Protein AF-A0A0R1K0U0-F1 (afdb_monomer_lite)

Sequence (101 aa):
MGTNREQTISLIDLFEHAQDYRQLAGEMRSQDFAILRLLLAILTTVYTRFDATGQPYLWFKNGVIDKEDDEANDDLMATWQTLYQAGHFSDIVVDYLQKKY

Secondary 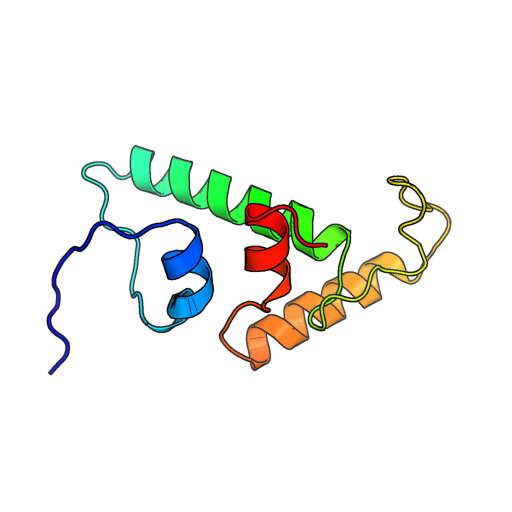structure (DSSP, 8-state):
----------HHHHHHSGGG------SSHHHHHHHHHHHHHHHHHHHTTB-TTSPBPTTEETTEE-TT-TTHHHHHHHHHHHHHHHTS--THHHHHHHT--

Foldseek 3Di:
DDDPDDDDDDPLCCQQCVLVDDADDDPDPVVSVVVVVVNVVLVCVQLLQAAQARHGDPQCPPNDGNPPDPCSVVRSVVRVVVCVVVSGGHCSSVCVVVVND

Structure (mmCIF, N/CA/C/O backbone):
data_AF-A0A0R1K0U0-F1
#
_entry.id   AF-A0A0R1K0U0-F1
#
loop_
_atom_site.group_PDB
_atom_site.id
_atom_site.type_symbol
_atom_site.label_atom_id
_atom_site.label_alt_id
_atom_site.label_comp_id
_atom_site.label_asym_id
_atom_site.label_entity_id
_atom_site.label_seq_id
_atom_site.pdbx_PDB_ins_code
_atom_site.Cartn_x
_atom_site.Cartn_y
_atom_site.Cartn_z
_atom_site.occupancy
_atom_site.B_iso_or_equiv
_atom_site.auth_seq_id
_atom_site.auth_comp_id
_atom_site.auth_asym_id
_atom_site.auth_atom_id
_atom_site.pdbx_PDB_model_num
ATOM 1 N N . MET A 1 1 ? -28.740 -3.001 1.845 1.00 40.72 1 MET A N 1
ATOM 2 C CA . MET A 1 1 ? -28.676 -2.307 3.150 1.00 40.72 1 MET A CA 1
ATOM 3 C C . MET A 1 1 ? -27.292 -2.558 3.720 1.00 40.72 1 MET A C 1
ATOM 5 O O . MET A 1 1 ? -27.007 -3.693 4.068 1.00 40.72 1 MET A O 1
ATOM 9 N N . GLY A 1 2 ? -26.404 -1.562 3.710 1.00 57.38 2 GLY A N 1
ATOM 10 C CA . GLY A 1 2 ? -25.064 -1.726 4.276 1.00 57.38 2 GLY A CA 1
ATOM 11 C C . GLY A 1 2 ? -25.154 -1.721 5.796 1.00 57.38 2 GLY A C 1
ATOM 12 O O . GLY A 1 2 ? -25.579 -0.724 6.378 1.00 57.38 2 GLY A O 1
ATOM 13 N N . THR A 1 3 ? -24.804 -2.828 6.445 1.00 62.84 3 THR A N 1
ATOM 14 C CA . THR A 1 3 ? -24.689 -2.873 7.904 1.00 62.84 3 THR A CA 1
ATOM 15 C C . THR A 1 3 ? -23.516 -1.985 8.295 1.00 62.84 3 THR A C 1
ATOM 17 O O . THR A 1 3 ? -22.365 -2.331 8.044 1.00 62.84 3 THR A O 1
ATOM 20 N N . ASN A 1 4 ? -23.792 -0.807 8.853 1.00 75.69 4 ASN A N 1
ATOM 21 C CA . ASN A 1 4 ? -22.763 0.105 9.338 1.00 75.69 4 ASN A CA 1
ATOM 22 C C . ASN A 1 4 ? -22.184 -0.422 10.663 1.00 75.69 4 ASN A C 1
ATOM 24 O O . ASN A 1 4 ? -22.497 0.098 11.730 1.00 75.69 4 ASN A O 1
ATOM 28 N N . ARG A 1 5 ? -21.441 -1.529 10.585 1.00 87.62 5 ARG A N 1
ATOM 29 C CA . ARG A 1 5 ? -20.899 -2.263 11.726 1.00 87.62 5 ARG A CA 1
ATOM 30 C C . ARG A 1 5 ? -19.378 -2.204 11.696 1.00 87.62 5 ARG A C 1
ATOM 32 O O . ARG A 1 5 ? -18.766 -2.459 10.663 1.00 87.62 5 ARG A O 1
ATOM 39 N N . GLU A 1 6 ? -18.797 -1.892 12.843 1.00 91.69 6 GLU A N 1
ATOM 40 C CA . GLU A 1 6 ? -17.355 -1.929 13.057 1.00 91.69 6 GLU A CA 1
ATOM 41 C C . GLU A 1 6 ? -16.872 -3.379 13.155 1.00 91.69 6 GLU A C 1
ATOM 43 O O . GLU A 1 6 ? -17.544 -4.244 13.729 1.00 91.69 6 GLU A O 1
ATOM 48 N N . GLN A 1 7 ? -15.708 -3.644 12.571 1.00 94.00 7 GLN A N 1
ATOM 49 C CA . GLN A 1 7 ? -15.059 -4.948 12.597 1.00 94.00 7 GLN A CA 1
ATOM 50 C C . GLN A 1 7 ? -13.547 -4.770 12.691 1.00 94.00 7 GLN A C 1
ATOM 52 O O . GLN A 1 7 ? -12.969 -3.909 12.029 1.00 94.00 7 GLN A O 1
ATOM 57 N N . THR A 1 8 ? -12.912 -5.600 13.512 1.00 95.62 8 THR A N 1
ATOM 58 C CA . THR A 1 8 ? -11.457 -5.744 13.518 1.00 95.62 8 THR A CA 1
ATOM 59 C C . THR A 1 8 ? -11.074 -6.725 12.419 1.00 95.62 8 THR A C 1
ATOM 61 O O . THR A 1 8 ? -11.580 -7.845 12.397 1.00 95.62 8 THR A O 1
ATOM 64 N N . ILE A 1 9 ? -10.186 -6.302 11.527 1.00 95.62 9 ILE A N 1
ATOM 65 C CA . ILE A 1 9 ? -9.717 -7.077 10.375 1.00 95.62 9 ILE A CA 1
ATOM 66 C C . ILE A 1 9 ? -8.194 -7.183 10.403 1.00 95.62 9 ILE A C 1
ATOM 68 O O . ILE A 1 9 ? -7.525 -6.389 11.073 1.00 95.62 9 ILE A O 1
ATOM 72 N N . SER A 1 10 ? -7.637 -8.165 9.696 1.00 96.69 10 SER A N 1
ATOM 73 C CA . SER A 1 10 ? -6.188 -8.250 9.526 1.00 96.69 10 SER A CA 1
ATOM 74 C C . SER A 1 10 ? -5.686 -7.224 8.499 1.00 96.69 10 SER A C 1
ATOM 76 O O . SER A 1 10 ? -6.463 -6.641 7.744 1.00 96.69 10 SER A O 1
ATOM 78 N N . LEU A 1 11 ? -4.365 -7.008 8.443 1.00 96.75 11 LEU A N 1
ATOM 79 C CA . LEU A 1 11 ? -3.758 -6.201 7.375 1.00 96.75 11 LEU A CA 1
ATOM 80 C C . LEU A 1 11 ? -3.960 -6.828 5.989 1.00 96.75 11 LEU A C 1
ATOM 82 O O . LEU A 1 11 ? -4.044 -6.089 5.016 1.00 96.75 11 LEU A O 1
ATOM 86 N N . ILE A 1 12 ? -4.028 -8.161 5.905 1.00 97.19 12 ILE A N 1
ATOM 87 C CA . ILE A 1 12 ? -4.257 -8.870 4.640 1.00 97.19 12 ILE A CA 1
ATOM 88 C C . ILE A 1 12 ? -5.674 -8.567 4.149 1.00 97.19 12 ILE A C 1
ATOM 90 O O . ILE A 1 12 ? -5.818 -7.981 3.081 1.00 97.19 12 ILE A O 1
ATOM 94 N N . ASP A 1 13 ? -6.686 -8.833 4.985 1.00 97.00 13 ASP A N 1
ATOM 95 C CA . ASP A 1 13 ? -8.090 -8.567 4.638 1.00 97.00 13 ASP A CA 1
ATOM 96 C C . ASP A 1 13 ? -8.298 -7.092 4.261 1.00 97.00 13 ASP A C 1
ATOM 98 O O . ASP A 1 13 ? -9.037 -6.776 3.333 1.00 97.00 13 ASP A O 1
ATOM 102 N N . LEU A 1 14 ? -7.617 -6.172 4.959 1.00 96.88 14 LEU A N 1
ATOM 103 C CA . LEU A 1 14 ? -7.685 -4.742 4.671 1.00 96.88 14 LEU A CA 1
ATOM 104 C C . LEU A 1 14 ? -7.254 -4.413 3.241 1.00 96.88 14 LEU A C 1
ATOM 106 O O . LEU A 1 14 ? -7.920 -3.607 2.598 1.00 96.88 14 LEU A O 1
ATOM 110 N N . PHE A 1 15 ? -6.146 -4.979 2.757 1.00 97.31 15 PHE A N 1
ATOM 111 C CA . PHE A 1 15 ? -5.644 -4.677 1.415 1.00 97.31 15 PHE A CA 1
ATOM 112 C C . PHE A 1 15 ? -6.403 -5.431 0.315 1.00 97.31 15 PHE A C 1
ATOM 114 O O . PHE A 1 15 ? -6.578 -4.865 -0.761 1.00 97.31 15 PHE A O 1
ATOM 121 N N . GLU A 1 16 ? -6.910 -6.638 0.589 1.00 96.44 16 GLU A N 1
ATOM 122 C CA . GLU A 1 16 ? -7.752 -7.409 -0.346 1.00 96.44 16 GLU A CA 1
ATOM 123 C C . GLU A 1 16 ? -9.149 -6.785 -0.529 1.00 96.44 16 GLU A C 1
ATOM 125 O O . GLU A 1 16 ? -9.723 -6.800 -1.620 1.00 96.44 16 GLU A O 1
ATOM 130 N N . HIS A 1 17 ? -9.695 -6.198 0.539 1.00 96.00 17 HIS A N 1
ATOM 131 C CA . HIS A 1 17 ? -11.070 -5.695 0.586 1.00 96.00 17 HIS A CA 1
ATOM 132 C C . HIS A 1 17 ? -11.161 -4.185 0.832 1.00 96.00 17 HIS A C 1
ATOM 134 O O . HIS A 1 17 ? -12.189 -3.689 1.293 1.00 96.00 17 HIS A O 1
ATOM 140 N N . ALA A 1 18 ? -10.105 -3.424 0.528 1.00 94.94 18 ALA A N 1
ATOM 141 C CA . ALA A 1 18 ? -10.031 -1.988 0.815 1.00 94.94 18 ALA A CA 1
ATOM 142 C C . ALA A 1 18 ? -11.249 -1.204 0.289 1.00 94.94 18 ALA A C 1
ATOM 144 O O . ALA A 1 18 ? -11.784 -0.347 0.992 1.00 94.94 18 ALA A O 1
ATOM 145 N N . GLN A 1 19 ? -11.716 -1.540 -0.917 1.00 94.31 19 GLN A N 1
ATOM 146 C CA . GLN A 1 19 ? -12.892 -0.956 -1.571 1.00 94.31 19 GLN A CA 1
ATOM 147 C C . GLN A 1 19 ? -14.218 -1.207 -0.837 1.00 94.31 19 GLN A C 1
ATOM 149 O O . GLN A 1 19 ? -15.176 -0.452 -1.010 1.00 94.31 19 GLN A O 1
ATOM 154 N N . ASP A 1 20 ? -14.281 -2.254 -0.016 1.00 94.12 20 ASP A N 1
ATOM 155 C CA . ASP A 1 20 ? -15.485 -2.661 0.708 1.00 94.12 20 ASP A CA 1
ATOM 156 C C . ASP A 1 20 ? -15.606 -1.936 2.062 1.00 94.12 20 ASP A C 1
ATOM 158 O O . ASP A 1 20 ? -16.674 -1.920 2.689 1.00 94.12 20 ASP A O 1
ATOM 162 N N . TYR A 1 21 ? -14.527 -1.290 2.515 1.00 93.50 21 TYR A N 1
ATOM 163 C CA . TYR A 1 21 ? -14.477 -0.548 3.768 1.00 93.50 21 TYR A CA 1
ATOM 164 C C . TYR A 1 21 ? -14.647 0.953 3.545 1.00 93.50 21 TYR A C 1
ATOM 166 O O . TYR A 1 21 ? -14.016 1.575 2.699 1.00 93.50 21 TYR A O 1
ATOM 174 N N . ARG A 1 22 ? -15.489 1.579 4.371 1.00 92.88 22 ARG A N 1
ATOM 175 C CA . ARG A 1 22 ? -15.764 3.018 4.249 1.00 92.88 22 ARG A CA 1
ATOM 176 C C . ARG A 1 22 ? -14.676 3.892 4.866 1.00 92.88 22 ARG A C 1
ATOM 178 O O . ARG A 1 22 ? -14.376 4.955 4.338 1.00 92.88 22 ARG A O 1
ATOM 185 N N . GLN A 1 23 ? -14.194 3.506 6.043 1.00 93.06 23 GLN A N 1
ATOM 186 C CA . GLN A 1 23 ? -13.228 4.266 6.833 1.00 93.06 23 GLN A CA 1
ATOM 187 C C . GLN A 1 23 ? -12.669 3.401 7.962 1.00 93.06 23 GLN A C 1
ATOM 189 O O . GLN A 1 23 ? -13.286 2.405 8.349 1.00 93.06 23 GLN A O 1
ATOM 194 N N . LEU A 1 24 ? -11.546 3.841 8.527 1.00 94.81 24 LEU A N 1
ATOM 195 C CA . LEU A 1 24 ? -11.101 3.376 9.835 1.00 94.81 24 LEU A CA 1
ATOM 196 C C . LEU A 1 24 ? -12.084 3.844 10.916 1.00 94.81 24 LEU A C 1
ATOM 198 O O . LEU A 1 24 ? -12.715 4.895 10.787 1.00 94.81 24 LEU A O 1
ATOM 202 N N . ALA A 1 25 ? -12.224 3.034 11.957 1.00 94.25 25 ALA A N 1
ATOM 203 C CA . ALA A 1 25 ? -13.122 3.284 13.077 1.00 94.25 25 ALA A CA 1
ATOM 204 C C . ALA A 1 25 ? -12.403 2.992 14.403 1.00 94.2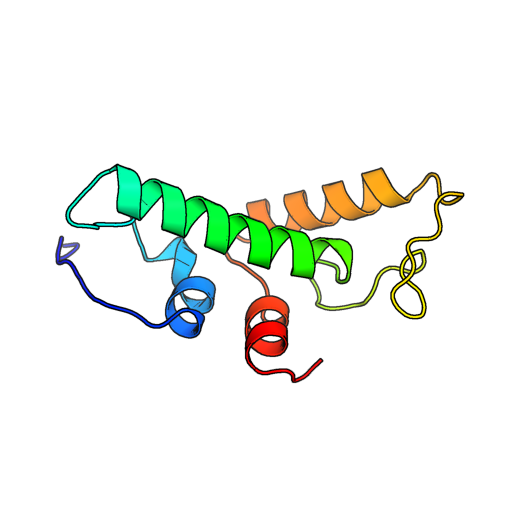5 25 ALA A C 1
ATOM 206 O O . ALA A 1 25 ? -12.862 2.182 15.204 1.00 94.25 25 ALA A O 1
ATOM 207 N N . GLY A 1 26 ? -11.220 3.585 14.595 1.00 92.25 26 GLY A N 1
ATOM 208 C CA . GLY A 1 26 ? -10.512 3.544 15.870 1.00 92.25 26 GLY A CA 1
ATOM 209 C C . GLY A 1 26 ? -11.218 4.376 16.943 1.00 92.25 26 GLY A C 1
ATOM 210 O O . GLY A 1 26 ? -12.016 5.267 16.655 1.00 92.25 26 GLY A O 1
ATOM 211 N N . GLU A 1 27 ? -10.890 4.123 18.210 1.00 93.88 27 GLU A N 1
ATOM 212 C CA . GLU A 1 27 ? -11.498 4.832 19.346 1.00 93.88 27 GLU A CA 1
ATOM 213 C C . GLU A 1 27 ? -11.114 6.320 19.368 1.00 93.88 27 GLU A C 1
ATOM 215 O O . GLU A 1 27 ? -11.849 7.170 19.874 1.00 93.88 27 GLU A O 1
ATOM 220 N N . MET A 1 28 ? -9.938 6.647 18.822 1.00 96.44 28 MET A N 1
ATOM 221 C CA . MET A 1 28 ? -9.403 8.002 18.770 1.00 96.44 28 MET A CA 1
ATOM 222 C C . MET A 1 28 ? -8.924 8.359 17.367 1.00 96.44 28 MET A C 1
ATOM 224 O O . MET A 1 28 ? -8.210 7.595 16.723 1.00 96.44 28 MET A O 1
ATOM 228 N N . ARG A 1 29 ? -9.146 9.614 16.961 1.00 94.38 29 ARG A N 1
ATOM 229 C CA . ARG A 1 29 ? -8.632 10.149 15.685 1.00 94.38 29 ARG A CA 1
ATOM 230 C C . ARG A 1 29 ? -7.111 10.026 15.529 1.00 94.38 29 ARG A C 1
ATOM 232 O O . ARG A 1 29 ? -6.608 9.916 14.416 1.00 94.38 29 ARG A O 1
ATOM 239 N N . SER A 1 30 ? -6.363 10.071 16.633 1.00 96.06 30 SER A N 1
ATOM 240 C CA . SER A 1 30 ? -4.909 9.877 16.622 1.00 96.06 30 SER A CA 1
ATOM 241 C C . SER A 1 30 ? -4.510 8.443 16.268 1.00 96.06 30 SER A C 1
ATOM 243 O O . SER A 1 30 ? -3.482 8.256 15.620 1.00 96.06 30 SER A O 1
ATOM 245 N N . GLN A 1 31 ? -5.314 7.447 16.657 1.00 95.38 31 GLN A N 1
ATOM 246 C CA . GLN A 1 31 ? -5.103 6.050 16.279 1.00 95.38 31 GLN A CA 1
ATOM 247 C C . GLN A 1 31 ? -5.337 5.879 14.778 1.00 95.38 31 GLN A C 1
ATOM 249 O O . GLN A 1 31 ? -4.444 5.388 14.092 1.00 95.38 31 GLN A O 1
ATOM 254 N N . ASP A 1 32 ? -6.463 6.377 14.253 1.00 96.19 32 ASP A N 1
ATOM 255 C CA . ASP A 1 32 ? -6.756 6.325 12.813 1.00 96.19 32 ASP A CA 1
ATOM 256 C C . ASP A 1 32 ? -5.628 6.955 11.994 1.00 96.19 32 ASP A C 1
ATOM 258 O O . ASP A 1 32 ? -5.162 6.387 11.011 1.00 96.19 32 ASP A O 1
ATOM 262 N N . PHE A 1 33 ? -5.120 8.106 12.433 1.00 96.94 33 PHE A N 1
ATOM 263 C CA . PHE A 1 33 ? -4.009 8.775 11.769 1.00 96.94 33 PHE A CA 1
ATOM 264 C C . PHE A 1 33 ? -2.710 7.955 11.779 1.00 96.94 33 PHE A C 1
ATOM 266 O O . PHE A 1 33 ? -2.005 7.899 10.769 1.00 96.94 33 PHE A O 1
ATOM 273 N N . ALA A 1 34 ? -2.382 7.315 12.904 1.00 97.62 34 ALA A N 1
ATOM 274 C CA . ALA A 1 34 ? -1.209 6.452 13.007 1.00 97.62 34 ALA A CA 1
ATOM 275 C C . ALA A 1 34 ? -1.336 5.210 12.108 1.00 97.62 34 ALA A C 1
ATOM 277 O O . ALA A 1 34 ? -0.373 4.845 11.433 1.00 97.62 34 ALA A O 1
ATOM 278 N N . ILE A 1 35 ? -2.526 4.606 12.043 1.00 97.31 35 ILE A N 1
ATOM 279 C CA . ILE A 1 35 ? -2.799 3.472 11.156 1.00 97.31 35 ILE A CA 1
ATOM 280 C C . ILE A 1 35 ? -2.744 3.906 9.690 1.00 97.31 35 ILE A C 1
ATOM 282 O O . ILE A 1 35 ? -2.053 3.261 8.910 1.00 97.31 35 ILE A O 1
ATOM 286 N N . LEU A 1 36 ? -3.343 5.037 9.306 1.00 97.56 36 LEU A N 1
ATOM 287 C CA . LEU A 1 36 ? -3.222 5.575 7.942 1.00 97.56 36 LEU A CA 1
ATOM 288 C C . LEU A 1 36 ? -1.762 5.796 7.533 1.00 97.56 36 LEU A C 1
ATOM 290 O O . LEU A 1 36 ? -1.377 5.453 6.418 1.00 97.56 36 LEU A O 1
ATOM 294 N N . ARG A 1 37 ? -0.932 6.334 8.436 1.00 98.25 37 ARG A N 1
ATOM 295 C CA . ARG A 1 37 ? 0.512 6.506 8.206 1.00 98.25 37 ARG A CA 1
ATOM 296 C C . ARG A 1 37 ? 1.211 5.170 7.953 1.00 98.25 37 ARG A C 1
ATOM 298 O O . ARG A 1 37 ? 2.045 5.095 7.055 1.00 98.25 37 ARG A O 1
ATOM 305 N N . LEU A 1 38 ? 0.871 4.137 8.722 1.00 98.25 38 LEU A N 1
ATOM 306 C CA . LEU A 1 38 ? 1.413 2.791 8.542 1.00 98.25 38 LEU A CA 1
ATOM 307 C C . LEU A 1 38 ? 0.975 2.177 7.206 1.00 98.25 38 LEU A C 1
ATOM 309 O O . LEU A 1 38 ? 1.818 1.679 6.465 1.00 98.25 38 LEU A O 1
ATOM 313 N N . LEU A 1 39 ? -0.318 2.249 6.879 1.00 98.00 39 LEU A N 1
ATOM 314 C CA . LEU A 1 39 ? -0.861 1.737 5.618 1.00 98.00 39 LEU A CA 1
ATOM 315 C C . LEU A 1 39 ? -0.203 2.422 4.418 1.00 98.00 39 LEU A C 1
ATOM 317 O O . LEU A 1 39 ? 0.248 1.750 3.494 1.00 98.00 39 LEU A O 1
ATOM 321 N N . LEU A 1 40 ? -0.063 3.749 4.471 1.00 98.00 40 LEU A N 1
ATOM 322 C CA . LEU A 1 40 ? 0.627 4.511 3.436 1.00 98.00 40 LEU A CA 1
ATOM 323 C C . LEU A 1 40 ? 2.096 4.094 3.309 1.00 98.00 40 LEU A C 1
ATOM 325 O O . LEU A 1 40 ? 2.576 3.948 2.194 1.00 98.00 40 LEU A O 1
ATOM 329 N N . ALA A 1 41 ? 2.804 3.869 4.420 1.00 98.38 41 ALA A N 1
ATOM 330 C CA . ALA A 1 41 ? 4.197 3.423 4.392 1.00 98.38 41 ALA A CA 1
ATOM 331 C C . ALA A 1 41 ? 4.365 2.031 3.758 1.00 98.38 41 ALA A C 1
ATOM 333 O O . ALA A 1 41 ? 5.352 1.787 3.064 1.00 98.38 41 ALA A O 1
ATOM 334 N N . ILE A 1 42 ? 3.408 1.123 3.974 1.00 97.88 42 ILE A N 1
ATOM 335 C CA . ILE A 1 42 ? 3.391 -0.192 3.318 1.00 97.88 42 ILE A CA 1
ATOM 336 C C . ILE A 1 42 ? 3.197 -0.008 1.812 1.00 97.88 42 ILE A C 1
ATOM 338 O O . ILE A 1 42 ? 4.022 -0.484 1.036 1.00 97.88 42 ILE A O 1
ATOM 342 N N . LEU A 1 43 ? 2.165 0.738 1.403 1.00 97.75 43 LEU A N 1
ATOM 343 C CA . LEU A 1 43 ? 1.853 0.973 -0.009 1.00 97.75 43 LEU A CA 1
ATOM 344 C C . LEU A 1 43 ? 3.014 1.648 -0.745 1.00 97.75 43 LEU A C 1
ATOM 346 O O . LEU A 1 43 ? 3.401 1.196 -1.817 1.00 97.75 43 LEU A O 1
ATOM 350 N N . THR A 1 44 ? 3.620 2.687 -0.164 1.00 95.31 44 THR A N 1
ATOM 351 C CA . THR A 1 44 ? 4.769 3.359 -0.785 1.00 95.31 44 THR A CA 1
ATOM 352 C C . THR A 1 44 ? 5.979 2.440 -0.869 1.00 95.31 44 THR A C 1
ATOM 354 O O . THR A 1 44 ? 6.684 2.461 -1.869 1.00 95.31 44 THR A O 1
ATOM 357 N N . THR A 1 45 ? 6.220 1.589 0.129 1.00 95.00 45 THR A N 1
ATOM 358 C CA . THR A 1 45 ? 7.327 0.624 0.080 1.00 95.00 45 THR A CA 1
ATOM 359 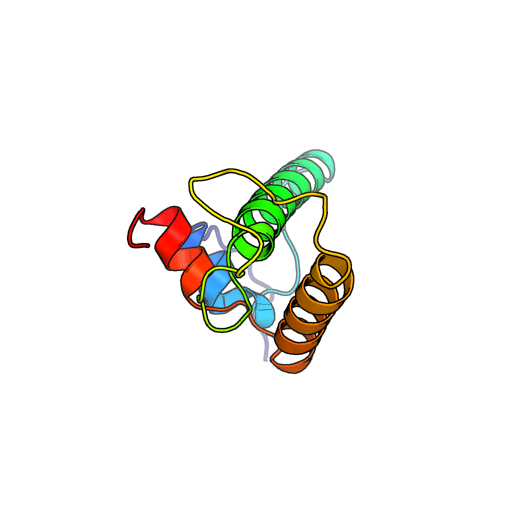C C . THR A 1 45 ? 7.118 -0.438 -0.998 1.00 95.00 45 THR A C 1
ATOM 361 O O . THR A 1 45 ? 8.077 -0.817 -1.663 1.00 95.00 45 THR A O 1
ATOM 364 N N . VAL A 1 46 ? 5.888 -0.921 -1.178 1.00 96.62 46 VAL A N 1
ATOM 365 C CA . VAL A 1 46 ? 5.570 -1.921 -2.205 1.00 96.62 46 VAL A CA 1
ATOM 366 C C . VAL A 1 46 ? 5.651 -1.291 -3.593 1.00 96.62 46 VAL A C 1
ATOM 368 O O . VAL A 1 46 ? 6.432 -1.745 -4.425 1.00 96.62 46 VAL A O 1
ATOM 371 N N . TYR A 1 47 ? 4.935 -0.189 -3.820 1.00 96.31 47 TYR A N 1
ATOM 372 C CA . TYR A 1 47 ? 4.809 0.411 -5.150 1.00 96.31 47 TYR A CA 1
ATOM 373 C C . TYR A 1 47 ? 6.000 1.265 -5.591 1.00 96.31 47 TYR A C 1
ATOM 375 O O . TYR A 1 47 ? 6.015 1.746 -6.717 1.00 96.31 47 TYR A O 1
ATOM 383 N N . THR A 1 48 ? 7.017 1.437 -4.741 1.00 92.88 48 THR A N 1
ATOM 384 C CA . THR A 1 48 ? 8.341 1.932 -5.172 1.00 92.88 48 THR A CA 1
ATOM 385 C C . THR A 1 48 ? 9.251 0.828 -5.696 1.00 92.88 48 THR A C 1
ATOM 387 O O . THR A 1 48 ? 10.316 1.119 -6.231 1.00 92.88 48 THR A O 1
ATOM 390 N N . ARG A 1 49 ? 8.862 -0.437 -5.521 1.00 93.50 49 ARG A N 1
ATOM 391 C CA . ARG A 1 49 ? 9.646 -1.606 -5.931 1.00 93.50 49 ARG A CA 1
ATOM 392 C C . ARG A 1 49 ? 8.970 -2.379 -7.041 1.00 93.50 49 ARG A C 1
ATOM 394 O O . ARG A 1 49 ? 9.676 -2.885 -7.902 1.00 93.50 49 ARG A O 1
ATOM 401 N N . PHE A 1 50 ? 7.643 -2.443 -7.000 1.00 95.25 50 PHE A N 1
ATOM 402 C CA . PHE A 1 50 ? 6.809 -3.182 -7.934 1.00 95.25 50 PHE A CA 1
ATOM 403 C C . PHE A 1 50 ? 5.768 -2.276 -8.582 1.00 95.25 50 PHE A C 1
ATOM 405 O O . PHE A 1 50 ? 5.261 -1.345 -7.951 1.00 95.25 50 PHE A O 1
ATOM 412 N N . ASP A 1 51 ? 5.425 -2.578 -9.824 1.00 96.31 51 ASP A N 1
ATOM 413 C CA . ASP A 1 51 ? 4.311 -1.961 -10.524 1.00 96.31 51 ASP A CA 1
ATOM 414 C C . ASP A 1 51 ? 2.954 -2.547 -10.085 1.00 96.31 51 ASP A C 1
ATOM 416 O O . ASP A 1 51 ? 2.859 -3.444 -9.238 1.00 96.31 51 ASP A O 1
ATOM 420 N N . ALA A 1 52 ? 1.868 -2.042 -10.674 1.00 96.62 52 ALA A N 1
ATOM 421 C CA . ALA A 1 52 ? 0.513 -2.515 -10.387 1.00 96.62 52 ALA A CA 1
ATOM 422 C C . ALA A 1 52 ? 0.287 -4.000 -10.746 1.00 96.62 52 ALA A C 1
ATOM 424 O O . ALA A 1 52 ? -0.643 -4.612 -10.228 1.00 96.62 52 ALA A O 1
ATOM 425 N N . THR A 1 53 ? 1.129 -4.592 -11.595 1.00 95.69 53 THR A N 1
ATOM 426 C CA . THR A 1 53 ? 1.077 -6.012 -11.982 1.00 95.69 53 THR A CA 1
ATOM 427 C C . THR A 1 53 ? 1.969 -6.903 -11.111 1.00 95.69 53 THR A C 1
ATOM 429 O O . THR A 1 53 ? 1.995 -8.120 -11.295 1.00 95.69 53 THR A O 1
ATOM 432 N N . GLY A 1 54 ? 2.686 -6.313 -10.150 1.00 95.19 54 GLY A N 1
ATOM 433 C CA . GLY A 1 54 ? 3.615 -7.010 -9.266 1.00 95.19 54 GLY A CA 1
ATOM 434 C C . GLY A 1 54 ? 4.997 -7.250 -9.875 1.00 95.19 54 GLY A C 1
ATOM 435 O O . GLY A 1 54 ? 5.776 -8.014 -9.309 1.00 95.19 54 GLY A O 1
ATOM 436 N N . GLN A 1 55 ? 5.328 -6.622 -11.007 1.00 94.69 55 GLN A N 1
ATOM 437 C CA . GLN A 1 55 ? 6.657 -6.730 -11.610 1.00 94.69 55 GLN A CA 1
ATOM 438 C C . GLN A 1 55 ? 7.601 -5.668 -11.044 1.00 94.69 55 GLN A C 1
ATOM 440 O O . GLN A 1 55 ? 7.186 -4.526 -10.850 1.00 94.69 55 GLN A O 1
ATOM 445 N N . PRO A 1 56 ? 8.871 -6.006 -10.762 1.00 93.19 56 PRO A N 1
ATOM 446 C CA . PRO A 1 56 ? 9.828 -5.024 -10.284 1.00 93.19 56 PRO A CA 1
ATOM 447 C C . PRO A 1 56 ? 10.193 -4.016 -11.379 1.00 93.19 56 PRO A C 1
ATOM 449 O O . PRO A 1 56 ? 10.364 -4.393 -12.540 1.00 93.19 56 PRO A O 1
ATOM 452 N N . TYR A 1 57 ? 10.380 -2.748 -11.009 1.00 92.50 57 TYR A N 1
ATOM 453 C CA . TYR A 1 57 ? 10.816 -1.727 -11.966 1.00 92.50 57 TYR A CA 1
ATOM 454 C C . TYR A 1 57 ? 12.253 -1.956 -12.447 1.00 92.50 57 TYR A C 1
ATOM 456 O O . TYR A 1 57 ? 13.115 -2.414 -11.695 1.00 92.50 57 TYR A O 1
ATOM 464 N N . LEU A 1 58 ? 12.547 -1.561 -13.689 1.00 89.38 58 LEU A N 1
ATOM 465 C CA . LEU A 1 58 ? 13.875 -1.732 -14.293 1.00 89.38 58 LEU A CA 1
ATOM 466 C C . LEU A 1 58 ? 14.965 -0.909 -13.593 1.00 89.38 58 LEU A C 1
ATOM 468 O O . LEU A 1 58 ? 16.102 -1.379 -13.479 1.00 89.38 58 LEU A O 1
ATOM 472 N N . TRP A 1 59 ? 14.612 0.276 -13.097 1.00 88.31 59 TRP A N 1
ATOM 473 C CA . TRP A 1 59 ? 15.472 1.140 -12.285 1.00 88.31 59 TRP A CA 1
ATOM 474 C C . TRP A 1 59 ? 15.581 0.683 -10.826 1.00 88.31 59 TRP A C 1
ATOM 476 O O . TRP A 1 59 ? 16.399 1.211 -10.076 1.00 88.31 59 TRP A O 1
ATOM 486 N N . PHE A 1 60 ? 14.808 -0.314 -10.388 1.00 85.31 60 PHE A N 1
ATOM 487 C CA . PHE A 1 60 ? 14.925 -0.890 -9.051 1.00 85.31 60 PHE A CA 1
ATOM 488 C C . PHE A 1 60 ? 15.666 -2.234 -9.106 1.00 85.31 60 PHE A C 1
ATOM 490 O O . PHE A 1 60 ? 15.078 -3.294 -9.316 1.00 85.31 60 PHE A O 1
ATOM 497 N N . LYS A 1 61 ? 16.986 -2.213 -8.882 1.00 77.94 61 LYS A N 1
ATOM 498 C CA . LYS A 1 61 ? 17.841 -3.415 -8.939 1.00 77.94 61 LYS A CA 1
ATOM 499 C C . LYS A 1 61 ? 18.598 -3.630 -7.638 1.00 77.94 61 LYS A C 1
ATOM 501 O O . LYS A 1 61 ? 19.200 -2.713 -7.093 1.00 77.94 61 LYS A O 1
ATOM 506 N N . ASN A 1 62 ? 18.614 -4.872 -7.148 1.00 76.50 62 ASN A N 1
ATOM 507 C CA . ASN A 1 62 ? 19.357 -5.282 -5.945 1.00 76.50 62 ASN A CA 1
ATOM 508 C C . ASN A 1 62 ? 19.066 -4.422 -4.695 1.00 76.50 62 ASN A C 1
ATOM 510 O O . ASN A 1 62 ? 19.945 -4.212 -3.861 1.00 76.50 62 ASN A O 1
ATOM 514 N N . GLY A 1 63 ? 17.841 -3.904 -4.563 1.00 73.62 63 GLY A N 1
ATOM 515 C CA . GLY A 1 63 ? 17.465 -3.024 -3.452 1.00 73.62 63 GLY A CA 1
ATOM 516 C C . GLY A 1 63 ? 17.958 -1.580 -3.585 1.00 73.62 63 GLY A C 1
ATOM 517 O O . GLY A 1 63 ? 17.839 -0.814 -2.630 1.00 73.62 63 GLY A O 1
ATOM 518 N N . VAL A 1 64 ? 18.503 -1.206 -4.744 1.00 76.12 64 VAL A N 1
ATOM 519 C CA . VAL A 1 64 ? 19.008 0.132 -5.046 1.00 76.12 64 VAL A CA 1
ATOM 520 C C . VAL A 1 64 ? 18.151 0.753 -6.146 1.00 76.12 64 VAL A C 1
ATOM 522 O O . VAL A 1 64 ? 17.832 0.103 -7.139 1.00 76.12 64 VAL A O 1
ATOM 525 N N . ILE A 1 65 ? 17.775 2.014 -5.936 1.00 77.88 65 ILE A N 1
ATOM 526 C CA . ILE A 1 65 ? 17.136 2.852 -6.952 1.00 77.88 65 ILE A CA 1
ATOM 527 C C . ILE A 1 65 ? 18.246 3.418 -7.830 1.00 77.88 65 ILE A C 1
ATOM 529 O O . ILE A 1 65 ? 19.141 4.102 -7.319 1.00 77.88 65 ILE A O 1
ATOM 533 N N . ASP A 1 66 ? 18.174 3.138 -9.122 1.00 77.81 66 ASP A N 1
ATOM 534 C CA . ASP A 1 66 ? 18.964 3.821 -10.129 1.00 77.81 66 ASP A CA 1
ATOM 535 C C . ASP A 1 66 ? 18.460 5.263 -10.245 1.00 77.81 66 ASP A C 1
ATOM 537 O O . ASP A 1 66 ? 17.327 5.519 -10.642 1.00 77.81 66 ASP A O 1
ATOM 541 N N . LYS A 1 67 ? 19.275 6.210 -9.777 1.00 68.88 67 LYS A N 1
ATOM 542 C CA . LYS A 1 67 ? 18.902 7.631 -9.707 1.00 68.88 67 LYS A CA 1
ATOM 543 C C . LYS A 1 67 ? 19.107 8.362 -11.031 1.00 68.88 67 LYS A C 1
ATOM 545 O O . LYS A 1 67 ? 18.804 9.549 -11.093 1.00 68.88 67 LYS A O 1
ATOM 550 N N . GLU A 1 68 ? 19.683 7.685 -12.019 1.00 71.12 68 GLU A N 1
ATOM 551 C CA . GLU A 1 68 ? 19.941 8.227 -13.353 1.00 71.12 68 GLU A CA 1
ATOM 552 C C . GLU A 1 68 ? 18.797 7.915 -14.330 1.00 71.12 68 GLU A C 1
ATOM 554 O O . GLU A 1 68 ? 18.855 8.344 -15.478 1.00 71.12 68 GLU A O 1
ATOM 559 N N . ASP A 1 69 ? 17.764 7.189 -13.885 1.00 77.25 69 ASP A N 1
ATOM 560 C CA . ASP A 1 69 ? 16.600 6.879 -14.709 1.00 77.25 69 ASP A CA 1
ATOM 561 C C . ASP A 1 69 ? 15.559 8.010 -14.651 1.00 77.25 69 ASP A C 1
ATOM 563 O O . ASP A 1 69 ? 14.886 8.228 -13.636 1.00 77.25 69 ASP A O 1
ATOM 567 N N . ASP A 1 70 ? 15.441 8.731 -15.765 1.00 78.06 70 ASP A N 1
ATOM 568 C CA . ASP A 1 70 ? 14.498 9.834 -15.945 1.00 78.06 70 ASP A CA 1
ATOM 569 C C . ASP A 1 70 ? 13.031 9.350 -16.028 1.00 78.06 70 ASP A C 1
ATOM 571 O O . ASP A 1 70 ? 12.117 10.143 -15.793 1.00 78.06 70 ASP A O 1
ATOM 575 N N . GLU A 1 71 ? 12.787 8.061 -16.305 1.00 82.94 71 GLU A N 1
ATOM 576 C CA . GLU A 1 71 ? 11.444 7.473 -16.455 1.00 82.94 71 GLU A CA 1
ATOM 577 C C . GLU A 1 71 ? 10.831 7.042 -15.109 1.00 82.94 71 GLU A C 1
ATOM 579 O O . GLU A 1 71 ? 9.621 6.824 -15.013 1.00 82.94 71 GLU A O 1
ATOM 584 N N . ALA A 1 72 ? 11.615 6.997 -14.022 1.00 86.25 72 ALA A N 1
ATOM 585 C CA . ALA A 1 72 ? 11.157 6.494 -12.723 1.00 86.25 72 ALA A CA 1
ATOM 586 C C . ALA A 1 72 ? 9.914 7.219 -12.167 1.00 86.25 72 ALA A C 1
ATOM 588 O O . ALA A 1 72 ? 9.071 6.609 -11.508 1.00 86.25 72 ALA A O 1
ATOM 589 N N . ASN A 1 73 ? 9.777 8.528 -12.409 1.00 89.00 73 ASN A N 1
ATOM 590 C CA . ASN A 1 73 ? 8.594 9.277 -11.971 1.00 89.00 73 ASN A CA 1
ATOM 591 C C . ASN A 1 73 ? 7.343 8.880 -12.768 1.00 89.00 73 ASN A C 1
ATOM 593 O O . ASN A 1 73 ? 6.274 8.692 -12.182 1.00 89.00 73 ASN A O 1
ATOM 597 N N . ASP A 1 74 ? 7.499 8.727 -14.082 1.00 92.31 74 ASP A N 1
ATOM 598 C CA . ASP A 1 74 ? 6.414 8.403 -15.003 1.00 92.31 74 ASP A CA 1
ATOM 599 C C . ASP A 1 74 ? 5.895 6.983 -14.748 1.00 92.31 74 ASP A C 1
ATOM 601 O O . ASP A 1 74 ? 4.6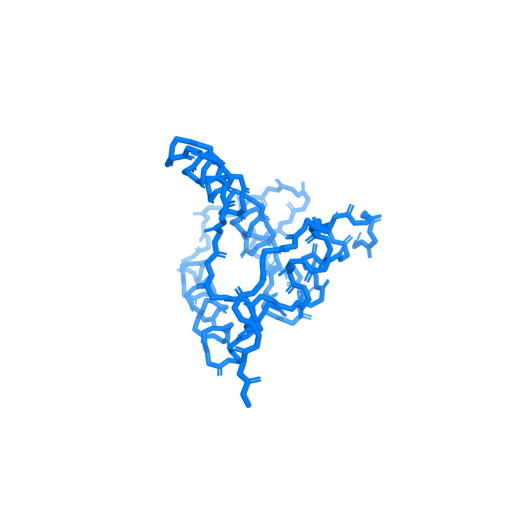85 6.783 -14.629 1.00 92.31 74 ASP A O 1
ATOM 605 N N . ASP A 1 75 ? 6.799 6.025 -14.537 1.00 94.19 75 ASP A N 1
ATOM 606 C CA . ASP A 1 75 ? 6.483 4.649 -14.144 1.00 94.19 75 ASP A CA 1
ATOM 607 C C . ASP A 1 75 ? 5.681 4.582 -12.839 1.00 94.19 75 ASP A C 1
ATOM 609 O O . ASP A 1 75 ? 4.639 3.922 -12.748 1.00 94.19 75 ASP A O 1
ATOM 613 N N . LEU A 1 76 ? 6.142 5.301 -11.810 1.00 94.62 76 LEU A N 1
ATOM 614 C CA . LEU A 1 76 ? 5.441 5.371 -10.531 1.00 94.62 76 LEU A CA 1
ATOM 615 C C . LEU A 1 76 ? 4.049 5.977 -10.709 1.00 94.62 76 LEU A C 1
ATOM 617 O O . LEU A 1 76 ? 3.073 5.455 -10.164 1.00 94.62 76 LEU A O 1
ATOM 621 N N . MET A 1 77 ? 3.938 7.065 -11.474 1.00 95.50 77 MET A N 1
ATOM 622 C CA . MET A 1 77 ? 2.657 7.711 -11.743 1.00 95.50 77 MET A CA 1
ATOM 623 C C . MET A 1 77 ? 1.701 6.775 -12.491 1.00 95.50 77 MET A C 1
ATOM 625 O O . MET A 1 77 ? 0.528 6.682 -12.120 1.00 95.50 77 MET A O 1
ATOM 629 N N . ALA A 1 78 ? 2.197 6.031 -13.483 1.00 97.19 78 ALA A N 1
ATOM 630 C CA . ALA A 1 78 ? 1.421 5.044 -14.226 1.00 97.19 78 ALA A CA 1
ATOM 631 C C . ALA A 1 78 ? 0.888 3.928 -13.313 1.00 97.19 78 ALA A C 1
ATOM 633 O O . ALA A 1 78 ? -0.285 3.548 -13.410 1.00 97.19 78 ALA A O 1
ATOM 634 N N . THR A 1 79 ? 1.700 3.455 -12.366 1.00 97.56 79 THR A N 1
ATOM 635 C CA . THR A 1 79 ? 1.265 2.488 -11.350 1.00 97.56 79 THR A CA 1
ATOM 636 C C . THR A 1 79 ? 0.149 3.050 -10.477 1.00 97.56 79 THR A C 1
ATOM 638 O O . THR A 1 79 ? -0.907 2.425 -10.356 1.00 97.56 79 THR A O 1
ATOM 641 N N . TRP A 1 80 ? 0.313 4.254 -9.919 1.00 97.31 80 TRP A N 1
ATOM 642 C CA . TRP A 1 80 ? -0.732 4.878 -9.098 1.00 97.31 80 TRP A CA 1
ATOM 643 C C . TRP A 1 80 ? -2.023 5.135 -9.883 1.00 97.31 80 TRP A C 1
ATOM 645 O O . TRP A 1 80 ? -3.115 4.925 -9.352 1.00 97.31 80 TRP A O 1
ATOM 655 N N . GLN A 1 81 ? -1.918 5.534 -11.152 1.00 98.06 81 GLN A N 1
ATOM 656 C CA . GLN A 1 81 ? -3.069 5.707 -12.032 1.00 98.06 81 GLN A CA 1
ATOM 657 C C . GLN A 1 81 ? -3.796 4.380 -12.284 1.00 98.06 81 GLN A C 1
ATOM 659 O O . GLN A 1 81 ? -5.026 4.339 -12.223 1.00 98.06 81 GLN A O 1
ATOM 664 N N . THR A 1 82 ? -3.053 3.298 -12.524 1.00 98.12 82 THR A N 1
ATOM 665 C CA . THR A 1 82 ? -3.614 1.957 -12.743 1.00 98.12 82 THR A CA 1
ATOM 666 C C . THR A 1 82 ? -4.383 1.474 -11.515 1.00 98.12 82 THR A C 1
ATOM 668 O O . THR A 1 82 ? -5.534 1.059 -11.631 1.00 98.12 82 THR A O 1
ATOM 671 N N . LEU A 1 83 ? -3.794 1.604 -10.323 1.00 97.56 83 LEU A N 1
ATOM 672 C CA . LEU A 1 83 ? -4.437 1.233 -9.056 1.00 97.56 83 LEU A CA 1
ATOM 673 C C . LEU A 1 83 ? -5.705 2.054 -8.798 1.00 97.56 83 LEU A C 1
ATOM 675 O O . LEU A 1 83 ? -6.738 1.515 -8.404 1.00 97.56 83 LEU A O 1
ATOM 679 N N . TYR A 1 84 ? -5.647 3.362 -9.059 1.00 96.94 84 TYR A N 1
ATOM 680 C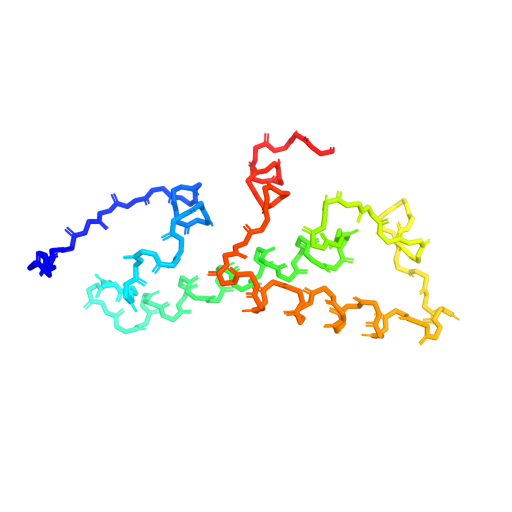 CA . TYR A 1 84 ? -6.804 4.239 -8.909 1.00 96.94 84 TYR A CA 1
ATOM 681 C C . TYR A 1 84 ? -7.961 3.830 -9.831 1.00 96.94 84 TYR A C 1
ATOM 683 O O . TYR A 1 84 ? -9.108 3.792 -9.393 1.00 96.94 84 TYR A O 1
ATOM 691 N N . GLN A 1 85 ? -7.667 3.501 -11.093 1.00 97.75 85 GLN A N 1
ATOM 692 C CA . GLN A 1 85 ? -8.673 3.049 -12.059 1.00 97.75 85 GLN A CA 1
ATOM 693 C C . GLN A 1 85 ? -9.249 1.673 -11.711 1.00 97.75 85 GLN A C 1
ATOM 695 O O . GLN A 1 85 ? -10.442 1.452 -11.912 1.00 97.75 85 GLN A O 1
ATOM 700 N N . ALA A 1 86 ? -8.423 0.767 -11.181 1.00 96.88 86 ALA A N 1
ATOM 701 C CA . ALA 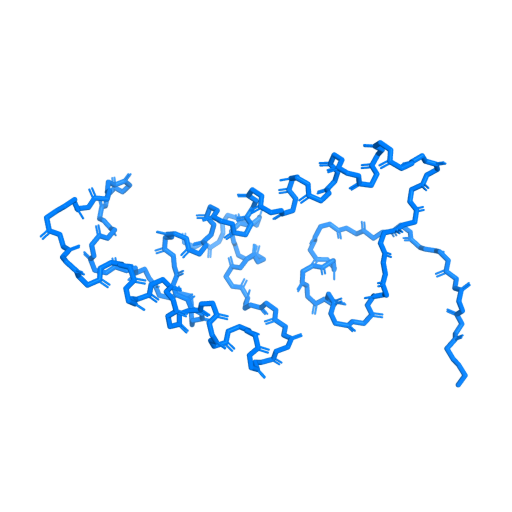A 1 86 ? -8.864 -0.545 -10.715 1.00 96.88 86 ALA A CA 1
ATOM 702 C C . ALA A 1 86 ? -9.786 -0.443 -9.489 1.00 96.88 86 ALA A C 1
ATOM 704 O O . ALA A 1 86 ? -10.700 -1.248 -9.324 1.00 96.88 86 ALA A O 1
ATOM 705 N N . GLY A 1 87 ? -9.565 0.560 -8.633 1.00 96.62 87 GLY A N 1
ATOM 706 C CA . GLY A 1 87 ? -10.337 0.766 -7.408 1.00 96.62 87 GLY A CA 1
ATOM 707 C C . GLY A 1 87 ? -9.979 -0.204 -6.279 1.00 96.62 87 GLY A C 1
ATOM 708 O O . GLY A 1 87 ? -10.635 -0.178 -5.243 1.00 96.62 87 GLY A O 1
ATOM 709 N N . HIS A 1 88 ? -8.943 -1.024 -6.457 1.00 96.56 88 HIS A N 1
ATOM 710 C CA . HIS A 1 88 ? -8.403 -1.947 -5.462 1.00 96.56 88 HIS A CA 1
ATOM 711 C C . HIS A 1 88 ? -6.871 -2.015 -5.573 1.00 96.56 88 HIS A C 1
ATOM 713 O O . HIS A 1 88 ? -6.283 -1.575 -6.565 1.00 96.56 88 HIS A O 1
ATOM 719 N N . PHE A 1 89 ? -6.211 -2.552 -4.547 1.00 97.69 89 PHE A N 1
ATOM 720 C CA . PHE A 1 89 ? -4.769 -2.806 -4.577 1.00 97.69 89 PHE A CA 1
ATOM 721 C C . PHE A 1 89 ? -4.459 -4.120 -5.302 1.00 97.69 89 PHE A C 1
ATOM 723 O O . PHE A 1 89 ? -5.335 -4.976 -5.425 1.00 97.69 89 PHE A O 1
ATOM 730 N N . SER A 1 90 ? -3.232 -4.282 -5.795 1.00 97.25 90 SER A N 1
ATOM 731 C CA . SER A 1 90 ? -2.802 -5.535 -6.416 1.00 97.25 90 SER A CA 1
ATOM 732 C C . SER A 1 90 ? -2.259 -6.539 -5.397 1.00 97.25 90 SER A C 1
ATOM 734 O O . SER A 1 90 ? -1.812 -6.173 -4.303 1.00 97.25 90 SER A O 1
ATOM 736 N N . ASP A 1 91 ? -2.267 -7.817 -5.785 1.00 96.81 91 ASP A N 1
ATOM 737 C CA . ASP A 1 91 ? -1.892 -8.959 -4.936 1.00 96.81 91 ASP A CA 1
ATOM 738 C C . ASP A 1 91 ? -0.466 -8.853 -4.369 1.00 96.81 91 ASP A C 1
ATOM 740 O O . ASP A 1 91 ? -0.186 -9.350 -3.278 1.00 96.81 91 ASP A O 1
ATOM 744 N N . ILE A 1 92 ? 0.423 -8.108 -5.038 1.00 97.50 92 ILE A N 1
ATOM 745 C CA . ILE A 1 92 ? 1.804 -7.883 -4.592 1.00 97.50 92 ILE A CA 1
ATOM 746 C C . ILE A 1 92 ? 1.894 -7.261 -3.191 1.00 97.50 92 ILE A C 1
ATOM 748 O O . ILE A 1 92 ? 2.861 -7.498 -2.468 1.00 97.50 92 ILE A O 1
ATOM 752 N N . VAL A 1 93 ? 0.889 -6.488 -2.762 1.00 97.38 93 VAL A N 1
ATOM 753 C CA . VAL A 1 93 ? 0.847 -5.950 -1.393 1.00 97.38 93 VAL A CA 1
ATOM 754 C C . VAL A 1 93 ? 0.690 -7.085 -0.378 1.00 97.38 93 VAL A C 1
ATOM 756 O O . VAL A 1 93 ? 1.363 -7.088 0.657 1.00 97.38 93 VAL A O 1
ATOM 759 N N . VAL A 1 94 ? -0.156 -8.072 -0.680 1.00 96.94 94 VAL A N 1
ATOM 760 C CA . VAL A 1 94 ? -0.357 -9.261 0.157 1.00 96.94 94 VAL A CA 1
ATOM 761 C C . VAL A 1 94 ? 0.889 -10.142 0.128 1.00 96.94 94 VAL A C 1
ATOM 763 O O . VAL A 1 94 ? 1.379 -10.538 1.191 1.00 96.94 94 VAL A O 1
ATOM 766 N N . ASP A 1 95 ? 1.464 -10.375 -1.052 1.00 96.75 95 ASP A N 1
ATOM 767 C CA . ASP A 1 95 ? 2.702 -11.144 -1.197 1.00 96.75 95 ASP A CA 1
ATOM 768 C C . ASP A 1 95 ? 3.860 -10.502 -0.427 1.00 96.75 95 ASP A C 1
ATOM 770 O O . ASP A 1 95 ? 4.616 -11.197 0.257 1.00 96.75 95 ASP A O 1
ATOM 774 N N . TYR A 1 96 ? 3.959 -9.170 -0.432 1.00 96.06 96 TYR A N 1
ATOM 775 C CA . TYR A 1 96 ? 4.931 -8.431 0.370 1.00 96.06 96 TYR A CA 1
ATOM 776 C C . TYR A 1 96 ? 4.778 -8.696 1.870 1.00 96.06 96 TYR A C 1
ATOM 778 O O . TYR A 1 96 ? 5.757 -9.020 2.551 1.00 96.06 96 TYR A O 1
ATOM 786 N N . LEU A 1 97 ? 3.552 -8.609 2.395 1.00 95.62 97 LEU A N 1
ATOM 787 C CA . LEU A 1 97 ? 3.271 -8.862 3.812 1.00 95.62 97 LEU A CA 1
ATOM 788 C C . LEU A 1 97 ? 3.543 -10.318 4.209 1.00 95.62 97 LEU A C 1
ATOM 790 O O . LEU A 1 97 ? 3.983 -10.584 5.329 1.00 95.62 97 LEU A O 1
ATOM 794 N N . GLN A 1 98 ? 3.320 -11.254 3.287 1.00 95.69 98 GLN A N 1
ATOM 795 C CA . GLN A 1 98 ? 3.578 -12.678 3.488 1.00 95.69 98 GLN A CA 1
ATOM 796 C C . GLN A 1 98 ? 5.029 -13.088 3.191 1.00 95.69 98 GLN A C 1
ATOM 798 O O . GLN A 1 98 ? 5.401 -14.224 3.488 1.00 95.69 98 GLN A O 1
ATOM 803 N N . LYS A 1 99 ? 5.856 -12.173 2.660 1.00 90.19 99 LYS A N 1
ATOM 804 C CA . LYS A 1 99 ? 7.231 -12.422 2.188 1.00 90.19 99 LYS A CA 1
ATOM 805 C C . LYS A 1 99 ? 7.302 -13.481 1.076 1.00 90.19 99 LYS A C 1
ATOM 807 O O . LYS A 1 99 ? 8.141 -14.379 1.131 1.00 90.19 99 LYS A O 1
ATOM 812 N N . LYS A 1 100 ? 6.404 -13.386 0.094 1.00 80.94 100 LYS A N 1
ATOM 813 C CA . LYS A 1 100 ? 6.253 -14.311 -1.044 1.00 80.94 100 LYS A CA 1
ATOM 814 C C . LYS A 1 100 ? 6.570 -13.668 -2.407 1.00 80.94 100 LYS A C 1
ATOM 816 O O . LYS A 1 100 ? 5.931 -14.009 -3.395 1.00 80.94 100 LYS A O 1
ATOM 821 N N . TYR A 1 101 ? 7.526 -12.745 -2.460 1.00 71.38 101 TYR A N 1
ATOM 822 C CA . TYR A 1 101 ? 7.874 -11.979 -3.663 1.00 71.38 101 TYR A CA 1
ATOM 823 C C . TYR A 1 101 ? 9.342 -12.149 -4.059 1.00 71.38 101 TYR A C 1
ATOM 825 O O . TYR A 1 101 ? 10.163 -12.468 -3.163 1.00 71.38 101 TYR A O 1
#

InterPro domains:
  IPR013381 CRISPR-associated protein Cse1 [PF09481] (4-99)

Radius of gyration: 15.55 Å; chains: 1; bounding box: 49×24×36 Å

pLDDT: mean 91.39, std 9.9, range [40.72, 98.38]

Organism: NCBI:txid1423773